Protein AF-A0A9P6WSH9-F1 (afdb_monomer_lite)

Radius of gyration: 14.77 Å; chains: 1; bounding box: 30×31×40 Å

Structure (mmCIF, N/CA/C/O backbone):
data_AF-A0A9P6WSH9-F1
#
_entry.id   AF-A0A9P6WSH9-F1
#
loop_
_atom_site.group_PDB
_atom_site.id
_atom_site.type_symbol
_atom_site.label_atom_id
_atom_site.label_alt_id
_atom_site.label_comp_id
_atom_site.label_asym_id
_atom_site.label_entity_id
_atom_site.label_seq_id
_atom_site.pdbx_PDB_ins_code
_atom_site.Cartn_x
_atom_site.Cartn_y
_atom_site.Cartn_z
_atom_site.occupancy
_atom_site.B_i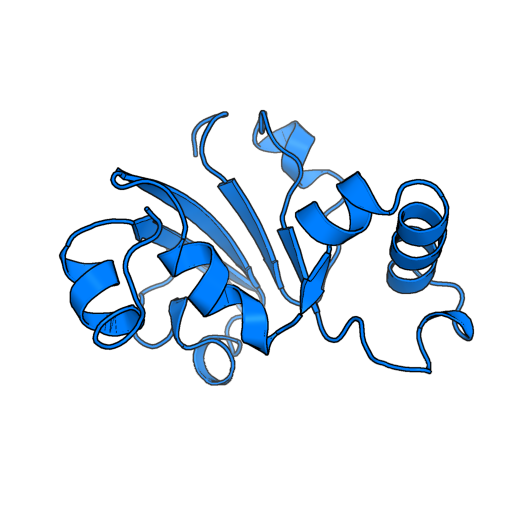so_or_equiv
_atom_site.auth_seq_id
_atom_site.auth_comp_id
_atom_site.auth_asym_id
_atom_site.auth_atom_id
_atom_site.pdbx_PDB_model_num
ATOM 1 N N . MET A 1 1 ? -16.296 3.978 1.661 1.00 88.94 1 MET A N 1
ATOM 2 C CA . MET A 1 1 ? -14.980 4.470 1.210 1.00 88.94 1 MET A CA 1
ATOM 3 C C . MET A 1 1 ? -15.139 5.936 0.845 1.00 88.94 1 MET A C 1
ATOM 5 O O . MET A 1 1 ? -16.236 6.291 0.428 1.00 88.94 1 MET A O 1
ATOM 9 N N . ARG A 1 2 ? -14.136 6.782 1.087 1.00 94.62 2 ARG A N 1
ATOM 10 C CA . ARG A 1 2 ? -14.167 8.214 0.737 1.00 94.62 2 ARG A CA 1
ATOM 11 C C . ARG A 1 2 ? -13.038 8.544 -0.255 1.00 94.62 2 ARG A C 1
ATOM 13 O O . ARG A 1 2 ? -12.032 7.839 -0.191 1.00 94.62 2 ARG A O 1
ATOM 20 N N . PRO A 1 3 ? -13.162 9.596 -1.087 1.00 96.00 3 PRO A N 1
ATOM 21 C CA . PRO A 1 3 ? -12.151 9.972 -2.087 1.00 96.00 3 PRO A CA 1
ATOM 22 C C . PRO A 1 3 ? -10.718 10.097 -1.548 1.00 96.00 3 PRO A C 1
ATOM 24 O O . PRO A 1 3 ? -9.762 9.675 -2.193 1.00 96.00 3 PRO A O 1
ATOM 27 N N . GLN A 1 4 ? -10.570 10.614 -0.329 1.00 96.44 4 GLN A N 1
ATOM 28 C CA . GLN A 1 4 ? -9.286 10.802 0.346 1.00 96.44 4 GLN A CA 1
ATOM 29 C C . GLN A 1 4 ? -8.732 9.539 1.031 1.00 96.44 4 GLN A C 1
ATOM 31 O O . GLN A 1 4 ? -7.614 9.565 1.546 1.00 96.44 4 GLN A O 1
ATOM 36 N N . ASP A 1 5 ? -9.514 8.455 1.131 1.00 97.25 5 ASP A N 1
ATOM 37 C CA . ASP A 1 5 ? -9.019 7.209 1.715 1.00 97.25 5 ASP A CA 1
ATOM 38 C C . ASP A 1 5 ? -7.998 6.578 0.743 1.00 97.25 5 ASP A C 1
ATOM 40 O O . ASP A 1 5 ? -8.292 6.367 -0.436 1.00 97.25 5 ASP A O 1
ATOM 44 N N . GLY A 1 6 ? -6.816 6.215 1.242 1.00 97.12 6 GLY A N 1
ATOM 45 C CA . GLY A 1 6 ? -5.785 5.564 0.440 1.00 97.12 6 GLY A CA 1
ATOM 46 C C . GLY A 1 6 ? -6.221 4.177 -0.037 1.00 97.12 6 GLY A C 1
ATOM 47 O O . GLY A 1 6 ? -6.866 3.425 0.696 1.00 97.12 6 GLY A O 1
ATOM 48 N N . GLN A 1 7 ? -5.848 3.824 -1.264 1.00 97.31 7 GLN A N 1
ATOM 49 C CA . GLN A 1 7 ? -6.109 2.505 -1.841 1.00 97.31 7 GLN A CA 1
ATOM 50 C C . GLN A 1 7 ? -4.815 1.701 -1.890 1.00 97.31 7 GLN A C 1
ATOM 52 O O . GLN A 1 7 ? -3.768 2.232 -2.253 1.00 97.31 7 GLN A O 1
ATOM 57 N N . ILE A 1 8 ? -4.882 0.424 -1.531 1.00 97.94 8 ILE A N 1
ATOM 58 C CA . ILE A 1 8 ? -3.748 -0.498 -1.576 1.00 97.94 8 ILE A CA 1
ATOM 59 C C . ILE A 1 8 ? -4.224 -1.788 -2.236 1.00 97.94 8 ILE A C 1
ATOM 61 O O . ILE A 1 8 ? -5.227 -2.354 -1.810 1.00 97.94 8 ILE A O 1
ATOM 65 N N . ALA A 1 9 ? -3.516 -2.261 -3.255 1.00 97.69 9 ALA A N 1
ATOM 66 C CA . ALA A 1 9 ? -3.794 -3.528 -3.920 1.00 97.69 9 ALA A CA 1
ATOM 67 C C . ALA A 1 9 ? -2.612 -4.483 -3.740 1.00 97.69 9 ALA A C 1
ATOM 69 O O . ALA A 1 9 ? -1.476 -4.126 -4.044 1.00 97.69 9 ALA A O 1
ATOM 70 N N . LEU A 1 10 ? -2.881 -5.687 -3.241 1.00 97.88 10 LEU A N 1
ATOM 71 C CA . LEU A 1 10 ? -1.885 -6.732 -3.018 1.00 97.88 10 LEU A CA 1
ATOM 72 C C . LEU A 1 10 ? -1.836 -7.665 -4.235 1.00 97.88 10 LEU A C 1
ATOM 74 O O . LEU A 1 10 ? -2.855 -8.248 -4.622 1.00 97.88 10 LEU A O 1
ATOM 78 N N . HIS A 1 11 ? -0.651 -7.811 -4.835 1.00 94.88 11 HIS A N 1
ATOM 79 C CA . HIS A 1 11 ? -0.355 -8.754 -5.924 1.00 94.88 11 HIS A CA 1
ATOM 80 C C . HIS A 1 11 ? -1.308 -8.675 -7.133 1.00 94.88 11 HIS A C 1
ATOM 82 O O . HIS A 1 11 ? -1.590 -9.683 -7.794 1.00 94.88 11 HIS A O 1
ATOM 88 N N . ALA A 1 12 ? -1.883 -7.500 -7.386 1.00 93.81 12 ALA A N 1
ATOM 89 C CA . ALA A 1 12 ? -2.871 -7.281 -8.430 1.00 93.81 12 ALA A CA 1
ATOM 90 C C . ALA A 1 12 ? -2.916 -5.810 -8.848 1.00 93.81 12 ALA A C 1
ATOM 92 O O . ALA A 1 12 ? -2.673 -4.917 -8.039 1.00 93.81 12 ALA A O 1
ATOM 93 N N . LEU A 1 13 ? -3.327 -5.572 -10.095 1.00 92.75 13 LEU A N 1
ATOM 94 C CA . LEU A 1 13 ? -3.654 -4.248 -10.613 1.00 92.75 13 LEU A CA 1
ATOM 95 C C . LEU A 1 13 ? -5.167 -4.143 -10.870 1.00 92.75 13 LEU A C 1
ATOM 97 O O . LEU A 1 13 ? -5.635 -4.574 -11.925 1.00 92.75 13 LEU A O 1
ATOM 101 N N . PRO A 1 14 ? -5.953 -3.584 -9.934 1.00 89.12 14 PRO A N 1
ATOM 102 C CA . PRO A 1 14 ? -7.365 -3.313 -10.166 1.00 89.12 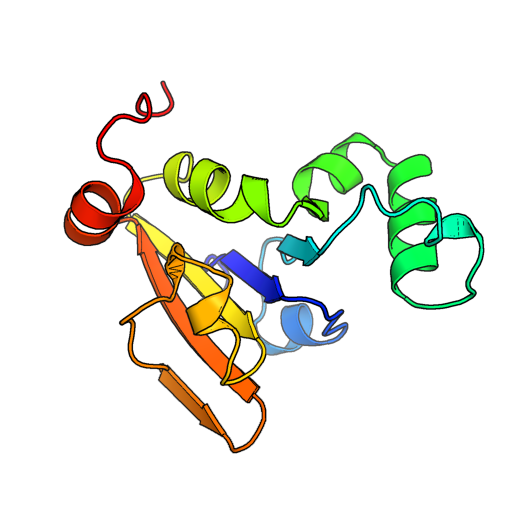14 PRO A CA 1
ATOM 103 C C . PRO A 1 14 ? -7.507 -1.965 -10.894 1.00 89.12 14 PRO A C 1
ATOM 105 O O . PRO A 1 14 ? -7.661 -0.913 -10.273 1.00 89.12 14 PRO A O 1
ATOM 108 N N . PHE A 1 15 ? -7.373 -1.996 -12.221 1.00 85.38 15 PHE A N 1
ATOM 109 C CA . PHE A 1 15 ? -7.228 -0.814 -13.087 1.00 85.38 15 PHE A CA 1
ATOM 110 C C . PHE A 1 15 ? -8.378 0.205 -12.978 1.00 85.38 15 PHE A C 1
ATOM 112 O O . PHE A 1 15 ? -8.178 1.401 -13.166 1.00 85.38 15 PHE A O 1
ATOM 119 N N . ASP A 1 16 ? -9.575 -0.258 -12.649 1.00 90.75 16 ASP A N 1
ATOM 120 C CA . ASP A 1 16 ? -10.816 0.505 -12.546 1.00 90.75 16 ASP A CA 1
ATOM 121 C C . ASP A 1 16 ? -11.170 0.899 -11.100 1.00 90.75 16 ASP A C 1
ATOM 123 O O . ASP A 1 16 ? -12.100 1.677 -10.868 1.00 90.75 16 ASP A O 1
ATOM 127 N N . LEU A 1 17 ? -10.397 0.446 -10.108 1.00 87.69 17 LEU A N 1
ATOM 128 C CA . LEU A 1 17 ? -10.686 0.701 -8.696 1.00 87.69 17 LEU A CA 1
ATOM 129 C C . LEU A 1 17 ? -10.710 2.193 -8.357 1.00 87.69 17 LEU A C 1
ATOM 131 O O . LEU A 1 17 ? -11.607 2.651 -7.649 1.00 87.69 17 LEU A O 1
ATOM 135 N N . GLY A 1 18 ? -9.743 2.965 -8.856 1.00 89.62 18 GLY A N 1
ATOM 136 C CA . GLY A 1 18 ? -9.688 4.407 -8.598 1.00 89.62 18 GLY A CA 1
ATOM 137 C C . GLY A 1 18 ? -10.917 5.140 -9.142 1.00 89.62 18 GLY A C 1
ATOM 138 O O . GLY A 1 18 ? -11.428 6.046 -8.488 1.00 89.62 18 GLY A O 1
ATOM 139 N N . PHE A 1 19 ? -11.453 4.685 -10.280 1.00 91.56 19 PHE A N 1
ATOM 140 C CA . PHE A 1 19 ? -12.668 5.238 -10.875 1.00 91.56 19 PHE A CA 1
ATOM 141 C C . PHE A 1 19 ? -13.898 4.964 -9.999 1.00 91.56 19 PHE A C 1
ATOM 143 O O . PHE A 1 19 ? -14.622 5.894 -9.646 1.00 91.56 19 PHE A O 1
ATOM 150 N N . TYR A 1 20 ? -14.105 3.714 -9.571 1.00 91.44 20 TYR A N 1
ATOM 151 C CA . TYR A 1 20 ? -15.265 3.356 -8.742 1.00 91.44 20 TYR A CA 1
ATOM 152 C C . TYR A 1 20 ? -15.218 3.935 -7.329 1.00 91.44 20 TYR A C 1
ATOM 154 O O . TYR A 1 20 ? -16.260 4.162 -6.714 1.00 91.44 20 TYR A O 1
ATOM 162 N N . THR A 1 21 ? -14.020 4.167 -6.802 1.00 92.19 21 THR A N 1
ATOM 163 C CA . THR A 1 21 ? -13.829 4.705 -5.449 1.00 92.19 21 THR A CA 1
ATOM 164 C C . THR A 1 21 ? -13.688 6.223 -5.427 1.00 92.19 21 THR A C 1
ATOM 166 O O . THR A 1 21 ? -13.692 6.806 -4.343 1.00 92.19 21 THR A O 1
ATOM 169 N N . GLN A 1 22 ? -13.613 6.855 -6.607 1.00 95.38 22 GLN A N 1
ATOM 170 C CA . GLN A 1 22 ? -13.327 8.281 -6.782 1.00 95.38 22 GLN A CA 1
ATOM 171 C C . GLN A 1 22 ? -12.056 8.698 -6.028 1.00 95.38 22 GLN A C 1
ATOM 173 O O . GLN A 1 22 ? -12.013 9.762 -5.419 1.00 95.38 22 GLN A O 1
ATOM 178 N N . ALA A 1 23 ? -11.042 7.827 -6.015 1.00 95.06 23 ALA A N 1
ATOM 179 C CA . ALA A 1 23 ? -9.826 8.047 -5.245 1.00 95.06 23 ALA A CA 1
ATOM 180 C C . ALA A 1 23 ? -9.062 9.278 -5.757 1.00 95.06 23 ALA A C 1
ATOM 182 O O . ALA A 1 23 ? -8.783 9.400 -6.949 1.00 95.06 23 ALA A O 1
ATOM 183 N N . GLU A 1 24 ? -8.675 10.166 -4.841 1.00 95.88 24 GLU A N 1
ATOM 184 C CA . GLU A 1 24 ? -7.883 11.365 -5.153 1.00 95.88 24 GLU A CA 1
ATOM 185 C C . GLU A 1 24 ? -6.405 11.046 -5.411 1.00 95.88 24 GLU A C 1
ATOM 187 O O . GLU A 1 24 ? -5.682 11.842 -6.008 1.00 95.88 24 GLU A O 1
ATOM 192 N N . GLN A 1 25 ? -5.940 9.889 -4.935 1.00 94.06 25 GLN A N 1
ATOM 193 C CA . GLN A 1 25 ? -4.562 9.429 -5.068 1.00 94.06 25 GLN A CA 1
ATOM 194 C C . GLN A 1 25 ? -4.524 8.052 -5.739 1.00 94.06 25 GLN A C 1
ATOM 196 O O . GLN A 1 25 ? -5.411 7.227 -5.493 1.00 94.06 25 GLN A O 1
ATOM 201 N N . PRO A 1 26 ? -3.493 7.765 -6.555 1.00 93.69 26 PRO A N 1
ATOM 202 C CA . PRO A 1 26 ? -3.310 6.438 -7.128 1.00 93.69 26 PRO A CA 1
ATOM 203 C C . PRO A 1 26 ? -3.117 5.390 -6.027 1.00 93.69 26 PRO A C 1
ATOM 205 O O . PRO A 1 26 ? -2.532 5.670 -4.976 1.00 93.69 26 PRO A O 1
ATOM 208 N N . ALA A 1 27 ? -3.582 4.169 -6.289 1.00 96.06 27 ALA A N 1
ATOM 209 C CA . ALA A 1 27 ? -3.399 3.059 -5.368 1.00 96.06 27 ALA A CA 1
ATOM 210 C C . ALA A 1 27 ? -1.914 2.711 -5.197 1.00 96.06 27 ALA A C 1
ATOM 212 O O . ALA A 1 27 ? -1.129 2.782 -6.143 1.00 96.06 27 ALA A O 1
ATOM 213 N N . TRP A 1 28 ? -1.539 2.282 -3.995 1.00 97.94 28 TRP A N 1
ATOM 214 C CA . TRP A 1 28 ? -0.278 1.586 -3.775 1.00 97.94 28 TRP A CA 1
ATOM 215 C C . TRP A 1 28 ? -0.419 0.151 -4.269 1.00 97.94 28 TRP A C 1
ATOM 217 O O . TRP A 1 28 ? -1.273 -0.591 -3.785 1.00 97.94 28 TRP A O 1
ATOM 227 N N . ILE A 1 29 ? 0.416 -0.242 -5.223 1.00 98.00 29 ILE A N 1
ATOM 228 C CA . ILE A 1 29 ? 0.468 -1.607 -5.730 1.00 98.00 29 ILE A CA 1
ATOM 229 C C . ILE A 1 29 ? 1.594 -2.326 -4.999 1.00 98.00 29 ILE A C 1
ATOM 231 O O . ILE A 1 29 ? 2.777 -2.024 -5.190 1.00 98.00 29 ILE A O 1
ATOM 235 N N . VAL A 1 30 ? 1.209 -3.247 -4.122 1.00 98.50 30 VAL A N 1
ATOM 236 C CA . VAL A 1 30 ? 2.131 -3.998 -3.277 1.00 98.50 30 VAL A CA 1
ATOM 237 C C . VAL A 1 30 ? 2.466 -5.310 -3.955 1.00 98.50 30 VAL A C 1
ATOM 239 O O . VAL A 1 30 ? 1.588 -6.148 -4.174 1.00 98.50 30 VAL A O 1
ATOM 242 N N . ASP A 1 31 ? 3.734 -5.489 -4.294 1.00 97.69 31 ASP A N 1
ATOM 243 C CA . ASP A 1 31 ? 4.222 -6.727 -4.883 1.00 97.69 31 ASP A CA 1
ATOM 244 C C . ASP A 1 31 ? 5.741 -6.869 -4.683 1.00 97.69 31 ASP A C 1
ATOM 246 O O . ASP A 1 31 ? 6.374 -6.011 -4.078 1.00 97.69 31 ASP A O 1
ATOM 250 N N . ASN A 1 32 ? 6.345 -7.965 -5.145 1.00 96.56 32 ASN A N 1
ATOM 251 C CA . ASN A 1 32 ? 7.802 -8.080 -5.234 1.00 96.56 32 ASN A CA 1
ATOM 252 C C . ASN A 1 32 ? 8.294 -7.334 -6.481 1.00 96.56 32 ASN A C 1
ATOM 254 O O . ASN A 1 32 ? 8.349 -7.936 -7.555 1.00 96.56 32 ASN A O 1
ATOM 258 N N . TRP A 1 33 ? 8.614 -6.045 -6.350 1.00 97.00 33 TRP A N 1
ATOM 259 C CA . TRP A 1 33 ? 9.083 -5.197 -7.453 1.00 97.00 33 TRP A CA 1
ATOM 260 C C . TRP A 1 33 ? 10.582 -5.359 -7.737 1.00 97.00 33 TRP A C 1
ATOM 262 O O . TRP A 1 33 ? 11.063 -4.907 -8.773 1.00 97.00 33 TRP A O 1
ATOM 272 N N . GLN A 1 34 ? 11.304 -6.053 -6.854 1.00 95.25 34 GLN A N 1
ATOM 273 C CA . GLN A 1 34 ? 12.711 -6.436 -7.025 1.00 95.25 34 GLN A CA 1
ATOM 274 C C . GLN A 1 34 ? 12.893 -7.753 -7.793 1.00 95.25 34 GLN A C 1
ATOM 276 O O . GLN A 1 34 ? 14.019 -8.207 -7.989 1.00 95.25 34 GLN A O 1
ATOM 281 N N . ASP A 1 35 ? 11.799 -8.387 -8.214 1.00 96.75 35 ASP A N 1
ATOM 282 C CA . ASP A 1 35 ? 11.834 -9.611 -9.006 1.00 96.75 35 ASP A CA 1
ATOM 283 C C . ASP A 1 35 ? 12.479 -9.355 -10.387 1.00 96.75 35 ASP A C 1
ATOM 285 O O . ASP A 1 35 ? 11.920 -8.598 -11.191 1.00 96.75 35 ASP A O 1
ATOM 289 N N . PRO A 1 36 ? 13.630 -9.984 -10.700 1.00 96.19 36 PRO A N 1
ATOM 290 C CA . PRO A 1 36 ? 14.327 -9.771 -11.968 1.00 96.19 36 PRO A CA 1
ATOM 291 C C . PRO A 1 36 ? 13.543 -10.287 -13.185 1.00 96.19 36 PRO A C 1
ATOM 293 O O . PRO A 1 36 ? 13.874 -9.928 -14.313 1.00 96.19 36 PRO A O 1
ATOM 296 N N . GLU A 1 37 ? 12.492 -11.086 -12.980 1.00 97.06 37 GLU A N 1
ATOM 297 C CA . GLU A 1 37 ? 11.631 -11.597 -14.049 1.00 97.06 37 GLU A CA 1
ATOM 298 C C . GLU A 1 37 ? 10.532 -10.611 -14.480 1.00 97.06 37 GLU A C 1
ATOM 300 O O . GLU A 1 37 ? 9.796 -10.878 -15.428 1.00 97.06 37 GLU A O 1
ATOM 305 N N . ILE A 1 38 ? 10.383 -9.457 -13.821 1.00 96.56 38 IL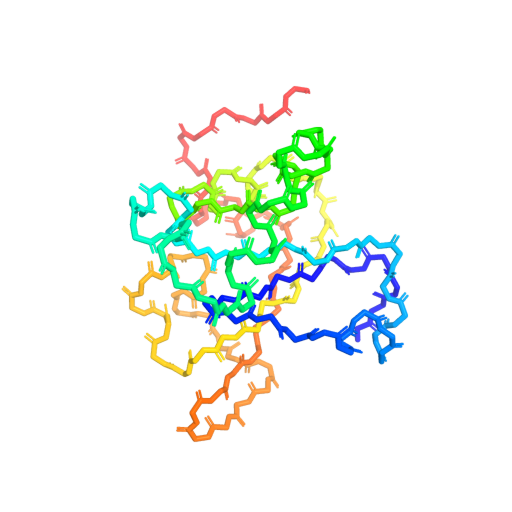E A N 1
ATOM 306 C CA . ILE A 1 38 ? 9.396 -8.443 -14.231 1.00 96.56 38 ILE A CA 1
ATOM 307 C C . ILE A 1 38 ? 9.611 -7.961 -15.672 1.00 96.56 38 ILE A C 1
ATOM 309 O O . ILE A 1 38 ? 8.668 -8.055 -16.459 1.00 96.56 38 ILE A O 1
ATOM 313 N N . PRO A 1 39 ? 10.806 -7.485 -16.075 1.00 95.00 39 PRO A N 1
ATOM 314 C CA . PRO A 1 39 ? 11.003 -6.976 -17.430 1.00 95.00 39 PRO A CA 1
ATOM 315 C C . PRO A 1 39 ? 10.901 -8.062 -18.514 1.00 95.00 39 PRO A C 1
ATOM 317 O O . PRO A 1 39 ? 10.784 -7.723 -19.696 1.00 95.00 39 PRO A O 1
ATOM 320 N N . THR A 1 40 ? 10.934 -9.352 -18.152 1.00 95.75 40 THR A N 1
ATOM 321 C CA . THR A 1 40 ? 10.969 -10.481 -19.100 1.00 95.75 40 THR A CA 1
ATOM 322 C C . THR A 1 40 ? 9.582 -10.953 -19.537 1.00 95.75 40 THR A C 1
ATOM 324 O O . THR A 1 40 ? 9.468 -11.667 -20.535 1.00 95.75 40 THR A O 1
ATOM 327 N N . ARG A 1 41 ? 8.513 -10.550 -18.836 1.00 92.25 41 ARG A N 1
ATOM 328 C CA . ARG A 1 41 ? 7.146 -11.026 -19.087 1.00 92.25 41 ARG A CA 1
ATOM 329 C C . ARG A 1 41 ? 6.236 -9.893 -19.520 1.00 92.25 41 ARG A C 1
ATOM 331 O O . ARG A 1 41 ? 6.089 -8.921 -18.797 1.00 92.25 41 ARG A O 1
ATOM 338 N N . ASP A 1 42 ? 5.570 -10.054 -20.654 1.00 93.62 42 ASP A N 1
ATOM 339 C CA . ASP A 1 42 ? 4.561 -9.099 -21.110 1.00 93.62 42 ASP A CA 1
ATOM 340 C C . ASP A 1 42 ? 3.270 -9.249 -20.288 1.00 93.62 42 ASP A C 1
ATOM 342 O O . ASP A 1 42 ? 2.469 -10.163 -20.499 1.00 93.62 42 ASP A O 1
ATOM 346 N N . ASN A 1 43 ? 3.141 -8.434 -19.241 1.00 95.50 43 ASN A N 1
ATOM 347 C CA . ASN A 1 43 ? 1.993 -8.407 -18.345 1.00 95.50 43 ASN A CA 1
ATOM 348 C C . ASN A 1 43 ? 1.915 -7.069 -17.596 1.00 95.50 43 ASN A C 1
ATOM 350 O O . ASN A 1 43 ? 2.811 -6.232 -17.665 1.00 95.50 43 ASN A O 1
ATOM 354 N N . TRP A 1 44 ? 0.864 -6.903 -16.791 1.00 95.81 44 TRP A N 1
ATOM 355 C CA . TRP A 1 44 ? 0.627 -5.675 -16.029 1.00 95.81 44 TRP A CA 1
ATOM 356 C C . TRP A 1 44 ? 1.788 -5.254 -15.108 1.00 95.81 44 TRP A C 1
ATOM 358 O O . TRP A 1 44 ? 1.947 -4.061 -14.857 1.00 95.81 44 TRP A O 1
ATOM 368 N N . ARG A 1 45 ? 2.601 -6.193 -14.593 1.00 97.56 45 ARG A N 1
ATOM 369 C CA . ARG A 1 45 ? 3.771 -5.853 -13.761 1.00 97.56 45 ARG A CA 1
ATOM 370 C C . ARG A 1 45 ? 4.833 -5.169 -14.605 1.00 97.56 45 ARG A C 1
ATOM 372 O O . ARG A 1 45 ? 5.376 -4.164 -14.163 1.00 97.56 45 ARG A O 1
ATOM 379 N N . LYS A 1 46 ? 5.103 -5.684 -15.808 1.00 97.44 46 LYS A N 1
ATOM 380 C CA . LYS A 1 46 ? 6.035 -5.053 -16.747 1.00 97.44 46 LYS A CA 1
ATOM 381 C C . LYS A 1 46 ? 5.562 -3.660 -17.139 1.00 97.44 46 LYS A C 1
ATOM 383 O O . LYS A 1 46 ? 6.348 -2.731 -17.041 1.00 97.44 46 LYS A O 1
ATOM 388 N N . GLU A 1 47 ? 4.283 -3.496 -17.467 1.00 96.62 47 GLU A N 1
ATOM 389 C CA . GLU A 1 47 ? 3.734 -2.181 -17.830 1.00 96.62 47 GLU A CA 1
ATOM 390 C C . G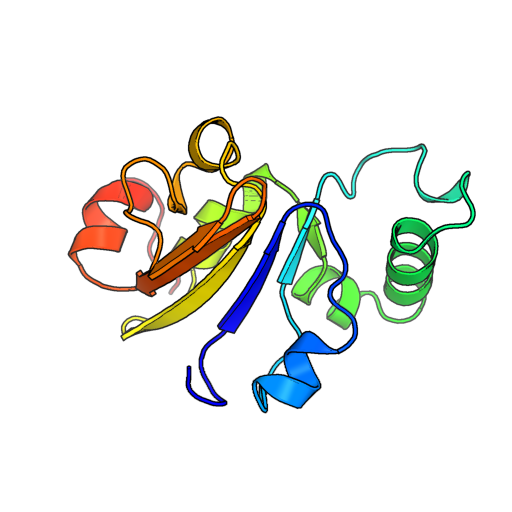LU A 1 47 ? 3.938 -1.138 -16.721 1.00 96.62 47 GLU A C 1
ATOM 392 O O . GLU A 1 47 ? 4.386 -0.020 -16.975 1.00 96.62 47 GLU A O 1
ATOM 397 N N . LEU A 1 48 ? 3.671 -1.504 -15.461 1.00 96.81 48 LEU A N 1
ATOM 398 C CA . LEU A 1 48 ? 3.920 -0.614 -14.323 1.00 96.81 48 LEU A CA 1
ATOM 399 C C . LEU A 1 48 ? 5.414 -0.376 -14.071 1.00 96.81 48 LEU A C 1
ATOM 401 O O . LEU A 1 48 ? 5.800 0.734 -13.704 1.00 96.81 48 LEU A O 1
ATOM 405 N N . TYR A 1 49 ? 6.249 -1.396 -14.262 1.00 97.25 49 TYR A N 1
ATOM 406 C CA . TYR A 1 49 ? 7.698 -1.288 -14.123 1.00 97.25 49 TYR A CA 1
ATOM 407 C C . TYR A 1 49 ? 8.303 -0.348 -15.169 1.00 97.25 49 TYR A C 1
ATOM 409 O O . TYR A 1 49 ? 9.059 0.553 -14.806 1.00 97.25 49 TYR A O 1
ATOM 417 N N . ASP A 1 50 ? 7.927 -0.501 -16.438 1.00 97.38 50 ASP A N 1
ATOM 418 C CA . ASP A 1 50 ? 8.373 0.347 -17.542 1.00 97.38 50 ASP A CA 1
ATOM 419 C C . ASP A 1 50 ? 7.868 1.788 -17.347 1.00 97.38 50 ASP A C 1
ATOM 421 O O . ASP A 1 50 ? 8.636 2.744 -17.487 1.00 97.38 50 ASP A O 1
ATOM 425 N N . ALA A 1 51 ? 6.618 1.968 -16.897 1.00 96.50 51 ALA A N 1
ATOM 426 C CA . ALA A 1 51 ? 6.095 3.281 -16.517 1.00 96.50 51 ALA A CA 1
ATOM 427 C C . ALA A 1 51 ? 6.883 3.920 -15.357 1.00 96.50 51 ALA A C 1
ATOM 429 O O . ALA A 1 51 ? 7.114 5.129 -15.360 1.00 96.50 51 ALA A O 1
ATOM 430 N N . ALA A 1 52 ? 7.345 3.129 -14.384 1.00 97.19 52 ALA A N 1
ATOM 431 C CA . ALA A 1 52 ? 8.203 3.609 -13.303 1.00 97.19 52 ALA A CA 1
ATOM 432 C C . ALA A 1 52 ? 9.630 3.950 -13.766 1.00 97.19 52 ALA A C 1
ATOM 434 O O . ALA A 1 52 ? 10.277 4.779 -13.132 1.00 97.19 52 ALA A O 1
ATOM 435 N N . GLN A 1 53 ? 10.126 3.366 -14.863 1.00 96.75 53 GLN A N 1
ATOM 436 C CA . GLN A 1 53 ? 11.373 3.831 -15.488 1.00 96.75 53 GLN A CA 1
ATOM 437 C C . GLN A 1 53 ? 11.178 5.188 -16.173 1.00 96.75 53 GLN A C 1
ATOM 439 O O . GLN A 1 53 ? 12.086 6.018 -16.169 1.00 96.75 53 GLN A O 1
ATOM 444 N N . PHE A 1 54 ? 9.990 5.422 -16.738 1.00 97.50 54 PHE A N 1
ATOM 445 C CA . PHE A 1 54 ? 9.633 6.692 -17.364 1.00 97.50 54 PHE A CA 1
ATOM 446 C C . PHE A 1 54 ? 9.424 7.821 -16.337 1.00 97.50 54 PHE A C 1
ATOM 448 O O . PHE A 1 54 ? 9.971 8.908 -16.512 1.00 97.50 54 PHE A O 1
ATOM 455 N N . ASP A 1 55 ? 8.688 7.565 -15.248 1.00 97.88 55 ASP A N 1
ATOM 456 C CA . ASP A 1 55 ? 8.530 8.487 -14.110 1.00 97.88 55 ASP A CA 1
ATOM 457 C C . ASP A 1 55 ? 8.934 7.808 -12.783 1.00 97.88 55 ASP A C 1
ATOM 459 O O . ASP A 1 55 ? 8.091 7.244 -12.068 1.00 97.88 55 ASP A O 1
ATOM 463 N N . PRO A 1 56 ? 10.225 7.889 -12.404 1.00 97.00 56 PRO A N 1
ATOM 464 C CA . PRO A 1 56 ? 10.733 7.249 -11.190 1.00 97.00 56 PRO A CA 1
ATOM 465 C C . PRO A 1 56 ? 10.150 7.813 -9.893 1.00 97.00 56 PRO A C 1
ATOM 467 O O . PRO A 1 56 ? 10.106 7.114 -8.876 1.00 97.00 56 PRO A O 1
ATOM 470 N N . VAL A 1 57 ? 9.702 9.072 -9.898 1.00 97.25 57 VAL A N 1
ATOM 471 C CA . VAL A 1 57 ? 9.126 9.714 -8.709 1.00 97.25 57 VAL A CA 1
ATOM 472 C C . VAL A 1 57 ? 7.756 9.113 -8.422 1.00 97.25 57 VAL A C 1
ATOM 474 O O . VAL A 1 57 ? 7.485 8.704 -7.288 1.00 97.25 57 VAL A O 1
ATOM 477 N N . VAL A 1 58 ? 6.906 9.007 -9.447 1.00 96.44 58 VAL A N 1
ATOM 478 C CA . VAL A 1 58 ? 5.604 8.344 -9.324 1.00 96.44 58 VAL A CA 1
ATOM 479 C C . VAL A 1 58 ? 5.789 6.856 -9.053 1.00 96.44 58 VAL A C 1
ATOM 481 O O . VAL A 1 58 ? 5.160 6.349 -8.124 1.00 96.44 58 VAL A O 1
ATOM 484 N N . GLY A 1 59 ? 6.696 6.187 -9.772 1.00 97.62 59 GLY A N 1
ATOM 485 C CA . GLY A 1 59 ? 7.028 4.777 -9.570 1.00 97.62 59 GLY A CA 1
ATOM 486 C C . GLY A 1 59 ? 7.365 4.459 -8.114 1.00 97.62 59 GLY A C 1
ATOM 487 O O . GLY A 1 59 ? 6.695 3.641 -7.489 1.00 97.62 59 GLY A O 1
ATOM 488 N N . LYS A 1 60 ? 8.312 5.191 -7.510 1.00 96.56 60 LYS A N 1
ATOM 489 C CA . LYS A 1 60 ? 8.681 5.020 -6.092 1.00 96.56 60 LYS A CA 1
ATOM 490 C C . LYS A 1 60 ? 7.509 5.269 -5.135 1.00 96.56 60 LYS A C 1
ATOM 492 O O . LYS A 1 60 ? 7.433 4.659 -4.063 1.00 96.56 60 LYS A O 1
ATOM 497 N N . ARG A 1 61 ? 6.599 6.183 -5.482 1.00 96.69 61 ARG A N 1
ATOM 498 C CA . ARG A 1 61 ? 5.427 6.506 -4.660 1.00 96.69 61 ARG A CA 1
ATOM 499 C C . ARG A 1 61 ? 4.390 5.381 -4.664 1.00 96.69 61 ARG A C 1
ATOM 501 O O . ARG A 1 61 ? 3.835 5.117 -3.601 1.00 96.69 61 ARG A O 1
ATOM 508 N N . VAL A 1 62 ? 4.131 4.744 -5.808 1.00 96.62 62 VAL A N 1
ATOM 509 C CA . VAL A 1 62 ? 2.990 3.820 -5.976 1.00 96.62 62 VAL A CA 1
ATOM 510 C C . VAL A 1 62 ? 3.372 2.344 -6.030 1.00 96.62 62 VAL A C 1
ATOM 512 O O . VAL A 1 62 ? 2.553 1.515 -5.651 1.00 96.62 62 VAL A O 1
ATOM 515 N N . LEU A 1 63 ? 4.591 1.999 -6.445 1.00 98.06 63 LEU A N 1
ATOM 516 C CA . LEU A 1 63 ? 5.091 0.625 -6.422 1.00 98.06 63 LEU A CA 1
ATOM 517 C C . LEU A 1 63 ? 5.754 0.376 -5.066 1.00 98.06 63 LEU A C 1
ATOM 519 O O . LEU A 1 63 ? 6.746 1.017 -4.711 1.00 98.06 63 LEU A O 1
ATOM 523 N N . VAL A 1 64 ? 5.145 -0.496 -4.267 1.00 98.31 64 VAL A N 1
ATOM 524 C CA . VAL A 1 64 ? 5.539 -0.753 -2.879 1.00 98.31 64 VAL A CA 1
ATOM 525 C C . VAL A 1 64 ? 6.016 -2.192 -2.760 1.00 98.31 64 VAL A C 1
ATOM 527 O O . VAL A 1 64 ? 5.256 -3.114 -3.039 1.00 98.31 64 VAL A O 1
ATOM 530 N N . ASP A 1 65 ? 7.262 -2.403 -2.340 1.00 97.69 65 ASP A N 1
ATOM 531 C CA . ASP A 1 65 ? 7.732 -3.755 -2.042 1.00 97.69 65 ASP A CA 1
ATOM 532 C C . ASP A 1 65 ? 6.992 -4.342 -0.834 1.00 97.69 65 ASP A C 1
ATOM 534 O O . ASP A 1 65 ? 6.590 -3.624 0.085 1.00 97.69 65 ASP A O 1
ATOM 538 N N . ASN A 1 66 ? 6.843 -5.669 -0.799 1.00 96.38 66 ASN A N 1
ATOM 539 C CA . ASN A 1 66 ? 6.112 -6.363 0.271 1.00 96.38 66 ASN A CA 1
ATOM 540 C C . ASN A 1 66 ? 6.563 -5.954 1.687 1.00 96.38 66 ASN A C 1
ATOM 542 O O . ASN A 1 66 ? 5.726 -5.740 2.565 1.00 96.38 66 ASN A O 1
ATOM 546 N N . GLY A 1 67 ? 7.877 -5.814 1.898 1.00 94.25 67 GLY A N 1
ATOM 547 C CA . GLY A 1 67 ? 8.460 -5.415 3.184 1.00 94.25 67 GLY A CA 1
ATOM 548 C C . GLY A 1 67 ? 8.242 -3.943 3.554 1.00 94.25 67 GLY A C 1
ATOM 549 O O . GLY A 1 67 ? 8.307 -3.596 4.732 1.00 94.25 67 GLY A O 1
ATOM 550 N N . ASP A 1 68 ? 7.922 -3.090 2.579 1.00 96.56 68 ASP A N 1
ATOM 551 C CA . ASP A 1 68 ? 7.774 -1.645 2.766 1.00 96.56 68 ASP A CA 1
ATOM 552 C C . ASP A 1 68 ? 6.346 -1.227 3.125 1.00 96.56 68 ASP A C 1
ATOM 554 O O . ASP A 1 68 ? 6.129 -0.092 3.561 1.00 96.56 68 ASP A O 1
ATOM 558 N N . LEU A 1 69 ? 5.361 -2.122 2.989 1.00 97.56 69 LEU A N 1
ATOM 559 C CA . LEU A 1 69 ? 3.964 -1.802 3.280 1.00 97.56 69 LEU A CA 1
ATOM 560 C C . LEU A 1 69 ? 3.777 -1.316 4.726 1.00 97.56 69 LEU A C 1
ATOM 562 O O . LEU A 1 69 ? 3.212 -0.245 4.951 1.00 97.56 69 LEU A O 1
ATOM 566 N N . THR A 1 70 ? 4.258 -2.075 5.715 1.00 96.12 70 THR A N 1
ATOM 567 C CA . THR A 1 70 ? 4.117 -1.702 7.132 1.00 96.12 70 THR A CA 1
ATOM 568 C C . THR A 1 70 ? 4.872 -0.410 7.469 1.00 96.12 70 THR A C 1
ATOM 570 O O . THR A 1 70 ? 4.236 0.485 8.031 1.00 96.12 70 THR A O 1
ATOM 573 N N . PRO A 1 71 ? 6.157 -0.231 7.095 1.00 96.12 71 PRO A N 1
ATOM 574 C CA . PRO A 1 71 ? 6.849 1.047 7.255 1.00 96.12 71 PRO A CA 1
ATOM 575 C C . PRO A 1 71 ? 6.100 2.239 6.648 1.00 96.12 71 PRO A C 1
ATOM 577 O O . PRO A 1 71 ? 5.978 3.272 7.303 1.00 96.12 71 PRO A O 1
ATOM 580 N N . ARG A 1 72 ? 5.536 2.107 5.438 1.00 97.44 72 ARG A N 1
ATOM 581 C CA . ARG A 1 72 ? 4.771 3.190 4.795 1.00 97.44 72 ARG A CA 1
ATOM 582 C C . ARG A 1 72 ? 3.466 3.503 5.519 1.00 97.44 72 ARG A C 1
ATOM 584 O O . ARG A 1 72 ? 3.161 4.675 5.720 1.00 97.44 72 ARG A O 1
ATOM 591 N N . LEU A 1 73 ? 2.727 2.486 5.965 1.00 97.81 73 LEU A N 1
ATOM 592 C CA . LEU A 1 73 ? 1.548 2.691 6.815 1.00 97.81 73 LEU A CA 1
ATOM 593 C C . LEU A 1 73 ? 1.932 3.385 8.135 1.00 97.81 73 LEU A C 1
ATOM 595 O O . LEU A 1 73 ? 1.225 4.280 8.587 1.00 97.81 73 LEU A O 1
ATOM 599 N N . CYS A 1 74 ? 3.082 3.038 8.720 1.00 96.88 74 CYS A N 1
ATOM 600 C CA . CYS A 1 74 ? 3.627 3.707 9.903 1.00 96.88 74 CYS A CA 1
ATOM 601 C C . CYS A 1 74 ? 4.182 5.118 9.632 1.00 96.88 74 CYS A C 1
ATOM 603 O O . CYS A 1 74 ? 4.361 5.886 10.573 1.00 96.88 74 CYS A O 1
ATOM 605 N N . ALA A 1 75 ? 4.430 5.509 8.387 1.00 96.44 75 ALA A N 1
ATOM 606 C CA . ALA A 1 75 ? 4.809 6.880 8.041 1.00 96.44 75 ALA A CA 1
ATOM 607 C C . ALA A 1 75 ? 3.601 7.763 7.678 1.00 96.44 75 ALA A C 1
ATOM 609 O O . ALA A 1 75 ? 3.736 8.981 7.597 1.00 96.44 75 ALA A O 1
ATOM 610 N N . ALA A 1 76 ? 2.423 7.171 7.454 1.00 96.88 76 ALA A N 1
ATOM 611 C CA . ALA A 1 76 ? 1.212 7.913 7.123 1.00 96.88 76 ALA A CA 1
ATOM 612 C C . ALA A 1 76 ? 0.762 8.817 8.283 1.00 96.88 76 ALA A C 1
ATOM 614 O O . ALA A 1 76 ? 1.047 8.534 9.445 1.00 96.88 76 ALA A O 1
ATOM 615 N N . ALA A 1 77 ? 0.040 9.895 7.968 1.00 96.00 77 ALA A N 1
ATOM 616 C CA . ALA A 1 77 ? -0.492 10.817 8.968 1.00 96.00 77 ALA A CA 1
ATOM 617 C C . ALA A 1 77 ? -1.513 10.134 9.896 1.00 96.00 77 ALA A C 1
ATOM 619 O O . ALA A 1 77 ? -2.242 9.229 9.481 1.00 96.00 77 ALA A O 1
ATOM 620 N N . ASP A 1 78 ? -1.598 10.596 11.142 1.00 95.38 78 ASP A N 1
ATOM 621 C CA . ASP A 1 78 ? -2.626 10.127 12.071 1.00 95.38 78 ASP A CA 1
ATOM 622 C C . ASP A 1 78 ? -4.031 10.429 11.529 1.00 95.38 78 ASP A C 1
ATOM 624 O O . ASP A 1 78 ? -4.293 11.482 10.945 1.00 95.38 78 ASP A O 1
ATOM 628 N N . GLY A 1 79 ? -4.944 9.473 11.693 1.00 96.00 79 GLY A N 1
ATOM 629 C CA . GLY A 1 79 ? -6.296 9.547 11.142 1.00 96.00 79 GLY A CA 1
ATOM 630 C C . GLY A 1 79 ? -6.397 9.221 9.647 1.00 96.00 79 GLY A C 1
ATOM 631 O O . GLY A 1 79 ? -7.516 9.167 9.124 1.00 96.00 79 GLY A O 1
ATOM 632 N N . ALA A 1 80 ? -5.279 8.953 8.957 1.00 97.94 80 ALA A N 1
ATOM 633 C CA . ALA A 1 80 ? -5.318 8.402 7.607 1.00 97.94 80 ALA A CA 1
ATOM 634 C C . ALA A 1 80 ? -6.045 7.048 7.598 1.00 97.94 80 ALA A C 1
ATOM 636 O O . ALA A 1 80 ? -5.977 6.269 8.552 1.00 97.94 80 ALA A O 1
ATOM 637 N N . ARG A 1 81 ? -6.744 6.756 6.501 1.00 98.19 81 ARG A N 1
ATOM 638 C CA . ARG A 1 81 ? -7.462 5.496 6.299 1.00 98.19 81 ARG A CA 1
ATOM 639 C C . ARG A 1 81 ? -7.029 4.869 4.991 1.00 98.19 81 ARG A C 1
ATOM 641 O O . ARG A 1 81 ? -7.017 5.550 3.972 1.00 98.19 81 ARG A O 1
ATOM 648 N N . PHE A 1 82 ? -6.777 3.568 5.027 1.00 98.25 82 PHE A N 1
ATOM 649 C CA . PHE A 1 82 ? -6.440 2.767 3.863 1.00 98.25 82 PHE A CA 1
ATOM 650 C C . PHE A 1 82 ? -7.428 1.618 3.682 1.00 98.25 82 PHE A C 1
ATOM 652 O O . PHE A 1 82 ? -7.859 0.988 4.652 1.00 98.25 82 PHE A O 1
ATOM 659 N N . TRP A 1 83 ? -7.765 1.335 2.428 1.00 97.75 83 TRP A N 1
ATOM 660 C CA . TRP A 1 83 ? -8.490 0.139 2.024 1.00 97.75 83 TRP A CA 1
ATOM 661 C C . TRP A 1 83 ? -7.540 -0.787 1.282 1.00 97.75 83 TRP A C 1
ATOM 663 O O . TRP A 1 83 ? -6.988 -0.420 0.246 1.00 97.75 83 TRP A O 1
ATOM 673 N N . ILE A 1 84 ? -7.329 -1.969 1.853 1.00 97.75 84 ILE A N 1
ATOM 674 C CA . ILE A 1 84 ? -6.409 -2.974 1.327 1.00 97.75 84 ILE A CA 1
ATOM 675 C C . ILE A 1 84 ? -7.233 -4.034 0.612 1.00 97.75 84 ILE A C 1
ATOM 677 O O . ILE A 1 84 ? -8.102 -4.648 1.226 1.00 97.75 84 ILE A O 1
ATOM 681 N N . TRP A 1 85 ? -6.952 -4.233 -0.669 1.00 96.75 85 TRP A N 1
ATOM 682 C CA . TRP A 1 85 ? -7.584 -5.206 -1.550 1.00 96.75 85 TRP A CA 1
ATOM 683 C C . TRP A 1 85 ? -6.615 -6.360 -1.784 1.00 96.75 85 TRP A C 1
ATOM 685 O O . TRP A 1 85 ? -5.523 -6.147 -2.306 1.00 96.75 85 TRP A O 1
ATOM 695 N N . GLY A 1 86 ? -7.006 -7.574 -1.412 1.00 96.56 86 GLY A N 1
ATOM 696 C CA . GLY A 1 86 ? -6.126 -8.739 -1.487 1.00 96.56 86 GLY A CA 1
ATOM 697 C C . GLY A 1 86 ? -6.883 -10.052 -1.615 1.00 96.56 86 GLY A C 1
ATOM 698 O O . GLY A 1 86 ? -8.068 -10.080 -1.957 1.00 96.56 86 GLY A O 1
ATOM 699 N N . ARG A 1 87 ? -6.171 -11.150 -1.387 1.00 96.25 87 ARG A N 1
ATOM 700 C CA . ARG A 1 87 ? -6.693 -12.514 -1.276 1.00 96.25 87 ARG A CA 1
ATOM 701 C C . ARG A 1 87 ? -7.021 -12.836 0.169 1.00 96.25 87 ARG A C 1
ATOM 703 O O . ARG A 1 87 ? -6.355 -12.353 1.072 1.00 96.25 87 ARG A O 1
ATOM 710 N N . ASP A 1 88 ? -8.025 -13.663 0.393 1.00 92.94 88 ASP A N 1
ATOM 711 C CA . ASP A 1 88 ? -8.470 -14.074 1.727 1.00 92.94 88 ASP A CA 1
ATOM 712 C C . ASP A 1 88 ? -7.366 -14.727 2.592 1.00 92.94 88 ASP A C 1
ATOM 714 O O . ASP A 1 88 ? -7.427 -14.640 3.819 1.00 92.94 88 ASP A O 1
ATOM 718 N N . ASP A 1 89 ? -6.316 -15.284 1.977 1.00 94.12 89 ASP A N 1
ATOM 719 C CA . ASP A 1 89 ? -5.145 -15.869 2.645 1.00 94.12 89 ASP A CA 1
ATOM 720 C C . ASP A 1 89 ? -3.972 -14.892 2.910 1.00 94.12 89 ASP A C 1
ATOM 722 O O . ASP A 1 89 ? -3.005 -15.249 3.601 1.00 94.12 89 ASP A O 1
ATOM 726 N N . ASP A 1 90 ? -4.055 -13.637 2.447 1.00 96.19 90 ASP A N 1
ATOM 727 C CA . ASP A 1 90 ? -2.973 -12.638 2.547 1.00 96.19 90 ASP A CA 1
ATOM 728 C C . ASP A 1 90 ? -2.645 -12.231 3.994 1.00 96.19 90 ASP A C 1
ATOM 730 O O . ASP A 1 90 ? -1.545 -11.744 4.278 1.00 96.19 90 ASP A O 1
ATOM 734 N N . ALA A 1 91 ? -3.550 -12.483 4.945 1.00 92.00 91 ALA A N 1
ATOM 735 C CA . ALA A 1 91 ? -3.315 -12.228 6.367 1.00 92.00 91 ALA A CA 1
ATOM 736 C C . ALA A 1 91 ? -2.112 -13.006 6.935 1.00 92.00 91 ALA A C 1
ATOM 738 O O . ALA A 1 91 ? -1.537 -12.593 7.941 1.00 92.00 91 ALA A O 1
ATOM 739 N N . SER A 1 92 ? -1.704 -14.098 6.279 1.00 91.88 92 SER A N 1
ATOM 740 C CA . SER A 1 92 ? -0.497 -14.860 6.624 1.00 91.88 92 SER A CA 1
ATOM 741 C C . SER A 1 92 ? 0.812 -14.177 6.196 1.00 91.88 92 SER A C 1
ATOM 743 O O . SER A 1 92 ? 1.870 -14.485 6.741 1.00 91.88 92 SER A O 1
ATOM 745 N N . ARG A 1 93 ? 0.752 -13.249 5.231 1.00 92.88 93 ARG A N 1
ATOM 746 C CA . ARG A 1 93 ? 1.917 -12.605 4.596 1.00 92.88 93 ARG A CA 1
ATOM 747 C C . ARG A 1 93 ? 2.076 -11.144 4.983 1.00 92.88 93 ARG A C 1
ATOM 749 O O . ARG A 1 93 ? 3.196 -10.642 5.010 1.00 92.88 93 ARG A O 1
ATOM 756 N N . TYR A 1 94 ? 0.968 -10.469 5.283 1.00 95.88 94 TYR A N 1
ATOM 757 C CA . TYR A 1 94 ? 0.943 -9.038 5.553 1.00 95.88 94 TYR A CA 1
ATOM 758 C C . TYR A 1 94 ? 0.529 -8.747 6.999 1.00 95.88 94 TYR A C 1
ATOM 760 O O . TYR A 1 94 ? -0.664 -8.727 7.316 1.00 95.88 94 TYR A O 1
ATOM 768 N N . PRO A 1 95 ? 1.495 -8.427 7.882 1.00 94.94 95 PRO A N 1
ATOM 769 C CA . PRO A 1 95 ? 1.226 -8.146 9.291 1.00 94.94 95 PRO A CA 1
ATOM 770 C C . PRO A 1 95 ? 0.187 -7.042 9.530 1.00 94.94 95 PRO A C 1
ATOM 772 O O . PRO A 1 95 ? -0.549 -7.091 10.510 1.00 94.94 95 PRO A O 1
ATOM 775 N N . ALA A 1 96 ? 0.081 -6.064 8.622 1.00 95.31 96 ALA A N 1
ATOM 776 C CA . ALA A 1 96 ? -0.877 -4.962 8.734 1.00 95.31 96 ALA A CA 1
ATOM 777 C C . ALA A 1 96 ? -2.353 -5.412 8.759 1.00 95.31 96 ALA A C 1
ATOM 779 O O . ALA A 1 96 ? -3.183 -4.706 9.336 1.00 95.31 96 ALA A O 1
ATOM 780 N N . ILE A 1 97 ? -2.673 -6.563 8.155 1.00 96.44 97 ILE A N 1
ATOM 781 C CA . ILE A 1 97 ? -4.030 -7.136 8.096 1.00 96.44 97 ILE A CA 1
ATOM 782 C C . ILE A 1 97 ? -4.178 -8.417 8.935 1.00 96.44 97 ILE A C 1
ATOM 784 O O . ILE A 1 97 ? -5.285 -8.935 9.075 1.00 96.44 97 ILE A O 1
ATOM 788 N N . ALA A 1 98 ? -3.097 -8.921 9.535 1.00 95.25 98 ALA A N 1
ATOM 789 C CA . ALA A 1 98 ? -3.138 -10.103 10.388 1.00 95.25 98 ALA A CA 1
ATOM 790 C C . ALA A 1 98 ? -4.038 -9.868 11.616 1.00 95.25 98 ALA A C 1
ATOM 792 O O . ALA A 1 98 ? -3.877 -8.892 12.352 1.00 95.25 98 ALA A O 1
ATOM 793 N N . GLY A 1 99 ? -5.018 -10.754 11.826 1.00 93.75 99 GLY A N 1
ATOM 794 C CA . GLY A 1 99 ? -6.009 -10.624 12.902 1.00 93.75 99 GLY A CA 1
ATOM 795 C C . GLY A 1 99 ? -7.014 -9.476 12.717 1.00 93.75 99 GLY A C 1
ATOM 796 O O . GLY A 1 99 ? -7.826 -9.232 13.609 1.00 93.75 99 GLY A O 1
ATOM 797 N N . VAL A 1 100 ? -6.990 -8.775 11.577 1.00 96.19 100 VAL A N 1
ATOM 798 C CA . VAL A 1 100 ? -7.971 -7.738 11.240 1.00 96.19 100 VAL A CA 1
ATOM 799 C C . VAL A 1 100 ? -9.127 -8.389 10.475 1.00 96.19 100 VAL A C 1
ATOM 801 O O . VAL A 1 100 ? -8.899 -8.980 9.418 1.00 96.19 100 VAL A O 1
ATOM 804 N N . PRO A 1 101 ? -10.380 -8.280 10.949 1.00 95.12 101 PRO A N 1
ATOM 805 C CA . PRO A 1 101 ? -11.516 -8.813 10.211 1.00 95.12 101 PRO A CA 1
ATOM 806 C C . PRO A 1 101 ? -11.700 -8.048 8.896 1.00 95.12 101 PRO A C 1
ATOM 808 O O . PRO A 1 101 ? -11.683 -6.811 8.866 1.00 95.12 101 PRO A O 1
ATOM 811 N N . ALA A 1 102 ? -11.909 -8.787 7.808 1.00 96.81 102 ALA A N 1
ATOM 812 C CA . ALA A 1 102 ? -12.249 -8.194 6.525 1.00 96.81 102 ALA A CA 1
ATOM 813 C C . ALA A 1 102 ? -13.584 -7.436 6.628 1.00 96.81 102 ALA A C 1
ATOM 815 O O . ALA A 1 102 ? -14.530 -7.877 7.282 1.00 96.81 102 ALA A O 1
ATOM 816 N N . ARG A 1 103 ? -13.664 -6.272 5.979 1.00 96.50 103 ARG A N 1
ATOM 817 C CA . ARG A 1 103 ? -14.912 -5.506 5.842 1.00 96.50 103 ARG A CA 1
ATOM 818 C C . ARG A 1 103 ? -15.788 -6.060 4.732 1.00 96.50 103 ARG A C 1
ATOM 820 O O . ARG A 1 103 ? -17.007 -5.991 4.836 1.00 96.50 103 ARG A O 1
ATOM 827 N N . ILE A 1 104 ? -15.151 -6.584 3.693 1.00 94.56 104 ILE A N 1
ATOM 828 C CA . ILE A 1 104 ? -15.786 -7.329 2.614 1.00 94.56 104 ILE A CA 1
ATOM 829 C C . ILE A 1 104 ? -15.017 -8.640 2.524 1.00 94.56 104 ILE A C 1
ATOM 831 O O . ILE A 1 104 ? -13.807 -8.615 2.311 1.00 94.56 104 ILE A O 1
ATOM 835 N N . ALA A 1 105 ? -15.702 -9.758 2.730 1.00 94.38 105 ALA A N 1
ATOM 836 C CA . ALA A 1 105 ? -15.134 -11.093 2.611 1.00 94.38 105 ALA A CA 1
ATOM 837 C C . ALA A 1 105 ? -15.783 -11.811 1.424 1.00 94.38 105 ALA A C 1
ATOM 839 O O . ALA A 1 105 ? -16.986 -11.676 1.202 1.00 94.38 105 ALA A O 1
ATOM 840 N N . GLY A 1 106 ? -14.985 -12.564 0.681 1.00 90.88 106 GLY A N 1
ATOM 841 C CA . GLY A 1 106 ? -15.411 -13.471 -0.377 1.00 90.88 106 GLY A CA 1
ATOM 842 C C . GLY A 1 106 ? -14.439 -14.645 -0.474 1.00 90.88 106 GLY A C 1
ATOM 843 O O . GLY A 1 106 ? -13.390 -14.631 0.165 1.00 90.88 106 GLY A O 1
ATOM 844 N N . ASP A 1 107 ? -14.772 -15.642 -1.292 1.00 87.75 107 ASP A N 1
ATOM 845 C CA . ASP A 1 107 ? -14.106 -16.959 -1.281 1.00 87.75 107 ASP A CA 1
ATOM 846 C C . ASP A 1 107 ? -12.632 -16.960 -1.727 1.00 87.75 107 ASP A C 1
ATOM 848 O O . ASP A 1 107 ? -11.935 -17.948 -1.544 1.00 87.75 107 ASP A O 1
ATOM 852 N N . GLN A 1 108 ? -12.170 -15.893 -2.382 1.00 92.44 108 GLN A N 1
ATOM 853 C CA . GLN A 1 108 ? -10.781 -15.748 -2.859 1.00 92.44 108 GLN A CA 1
ATOM 854 C C . GLN A 1 108 ? -10.227 -14.338 -2.661 1.00 92.44 108 GLN A C 1
ATOM 856 O O . GLN A 1 108 ? -9.083 -14.042 -3.013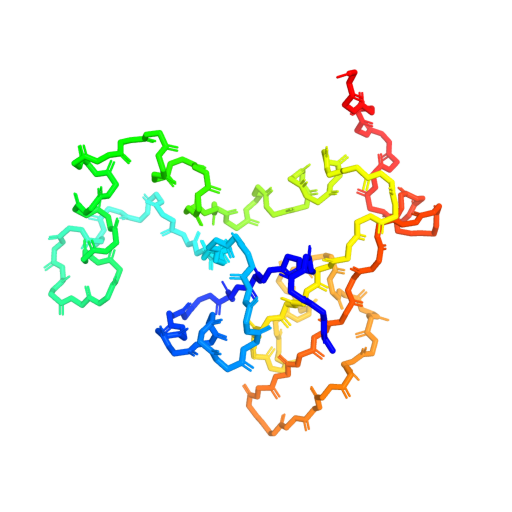 1.00 92.44 108 GLN A O 1
ATOM 861 N N . ARG A 1 109 ? -11.079 -13.409 -2.227 1.00 94.06 109 ARG A N 1
ATOM 862 C CA . ARG A 1 109 ? -10.791 -11.980 -2.187 1.00 94.06 109 ARG A CA 1
ATOM 863 C C . ARG A 1 109 ? -11.397 -11.390 -0.942 1.00 94.06 109 ARG A C 1
ATOM 865 O O . ARG A 1 109 ? -12.525 -11.704 -0.574 1.00 94.06 109 ARG A O 1
ATOM 872 N N . ALA A 1 110 ? -10.661 -10.473 -0.347 1.00 96.31 110 ALA A N 1
ATOM 873 C CA . ALA A 1 110 ? -11.131 -9.734 0.799 1.00 96.31 110 ALA A CA 1
ATOM 874 C C . ALA A 1 110 ? -10.632 -8.293 0.746 1.00 96.31 110 ALA A C 1
ATOM 876 O O . ALA A 1 110 ? -9.659 -7.953 0.063 1.00 96.31 110 ALA A O 1
ATOM 877 N N . VAL A 1 111 ? -11.364 -7.439 1.455 1.00 96.75 111 VAL A N 1
ATOM 878 C CA . VAL A 1 111 ? -11.053 -6.024 1.596 1.00 96.75 111 VAL A CA 1
ATOM 879 C C . VAL A 1 111 ? -11.001 -5.678 3.071 1.00 96.75 111 VAL A C 1
ATOM 881 O O . VAL A 1 111 ? -11.986 -5.839 3.801 1.00 96.75 111 VAL A O 1
ATOM 884 N N . TRP A 1 112 ? -9.864 -5.152 3.507 1.00 97.94 112 TRP A N 1
ATOM 885 C CA . TRP A 1 112 ? -9.653 -4.682 4.871 1.00 97.94 112 TRP A CA 1
ATOM 886 C C . TRP A 1 112 ? -9.661 -3.168 4.916 1.00 97.94 112 TRP A C 1
ATOM 888 O O . TRP A 1 112 ? -9.265 -2.489 3.970 1.00 97.94 112 TRP A O 1
ATOM 898 N N . ARG A 1 113 ? -10.085 -2.638 6.060 1.00 97.94 113 ARG A N 1
ATOM 899 C CA . ARG A 1 113 ? -9.962 -1.220 6.376 1.00 97.94 113 ARG A CA 1
ATOM 900 C C . ARG A 1 113 ? -8.938 -1.064 7.482 1.00 97.94 113 ARG A C 1
ATOM 902 O O . ARG A 1 113 ? -9.144 -1.603 8.568 1.00 97.94 113 ARG A O 1
ATOM 909 N N . ILE A 1 114 ? -7.894 -0.295 7.210 1.00 98.25 114 ILE A N 1
ATOM 910 C CA . ILE A 1 114 ? -6.871 0.079 8.178 1.00 98.25 114 ILE A CA 1
ATOM 911 C C . ILE A 1 114 ? -7.029 1.563 8.485 1.00 98.25 114 ILE A C 1
ATOM 913 O O . ILE A 1 114 ? -6.948 2.400 7.590 1.00 98.25 114 ILE A O 1
ATOM 917 N N . ASP A 1 115 ? -7.282 1.881 9.749 1.00 98.06 115 ASP A N 1
ATOM 918 C CA . ASP A 1 115 ? -7.258 3.248 10.258 1.00 98.06 115 ASP A CA 1
ATOM 919 C C . ASP A 1 115 ? -5.901 3.458 10.962 1.00 98.06 115 ASP A C 1
ATOM 921 O O . ASP A 1 115 ? -5.494 2.633 11.782 1.00 98.06 115 ASP A O 1
ATOM 925 N N . ILE A 1 116 ? -5.176 4.527 10.622 1.00 97.75 116 ILE A N 1
ATOM 926 C CA . ILE A 1 116 ? -3.908 4.900 11.265 1.00 97.75 116 ILE A CA 1
ATOM 927 C C . ILE A 1 116 ? -4.234 5.625 12.573 1.00 97.75 116 ILE A C 1
ATOM 929 O O . ILE A 1 116 ? -4.239 6.853 12.656 1.00 97.75 116 ILE A O 1
ATOM 933 N N . ASP A 1 117 ? -4.588 4.837 13.583 1.00 96.88 117 ASP A N 1
ATOM 934 C CA . ASP A 1 117 ? -4.946 5.280 14.928 1.00 96.88 117 ASP A CA 1
ATOM 9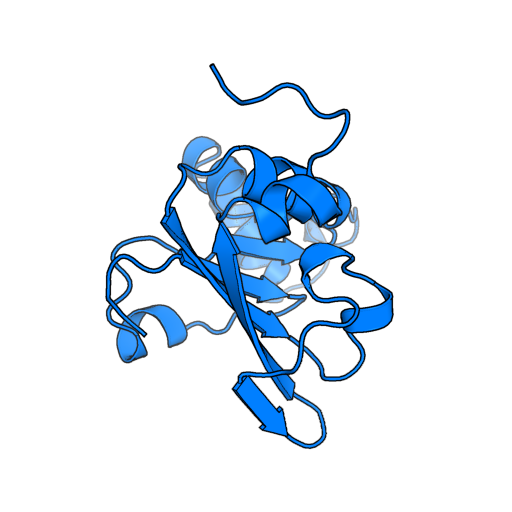35 C C . ASP A 1 117 ? -3.957 4.756 15.985 1.00 96.88 117 ASP A C 1
ATOM 937 O O . ASP A 1 117 ? -3.028 4.001 15.687 1.00 96.88 117 ASP A O 1
ATOM 941 N N . ALA A 1 118 ? -4.156 5.134 17.250 1.00 95.44 118 ALA A N 1
ATOM 942 C CA . ALA A 1 118 ? -3.294 4.702 18.350 1.00 95.44 118 ALA A CA 1
ATOM 943 C C . ALA A 1 118 ? -3.185 3.167 18.469 1.00 95.44 118 ALA A C 1
ATOM 945 O O . ALA A 1 118 ? -2.114 2.654 18.795 1.00 95.44 118 ALA A O 1
ATOM 946 N N . ALA A 1 119 ? -4.253 2.423 18.162 1.00 94.12 119 ALA A N 1
ATOM 947 C CA . ALA A 1 119 ? -4.256 0.966 18.250 1.00 94.12 119 ALA A CA 1
ATOM 948 C C . ALA A 1 119 ? -3.445 0.331 17.112 1.00 94.12 119 ALA A C 1
ATOM 950 O O . ALA A 1 119 ? -2.699 -0.626 17.339 1.00 94.12 119 ALA A O 1
ATOM 951 N N . PHE A 1 120 ? -3.552 0.860 15.889 1.00 96.06 120 PHE A N 1
ATOM 952 C CA . PHE A 1 120 ? -2.683 0.475 14.780 1.00 96.06 120 PHE A CA 1
ATOM 953 C C . PHE A 1 120 ? -1.220 0.787 15.100 1.00 96.06 120 PHE A C 1
ATOM 955 O O . PHE A 1 120 ? -0.373 -0.094 14.970 1.00 96.06 120 PHE A O 1
ATOM 962 N N . ARG A 1 121 ? -0.924 1.999 15.585 1.00 95.50 121 ARG A N 1
ATOM 963 C CA . ARG A 1 121 ? 0.433 2.422 15.967 1.00 95.50 121 ARG A CA 1
ATOM 964 C C . ARG A 1 121 ? 1.045 1.495 17.010 1.00 95.50 121 ARG A C 1
ATOM 966 O O . ARG A 1 121 ? 2.171 1.042 16.832 1.00 95.50 121 ARG A O 1
ATOM 973 N N . GLN A 1 122 ? 0.298 1.180 18.065 1.00 93.50 122 GLN A N 1
ATOM 974 C CA . GLN A 1 122 ? 0.757 0.292 19.130 1.00 93.50 122 GLN A CA 1
ATOM 975 C C . GLN A 1 122 ? 1.045 -1.122 18.613 1.00 93.50 122 GLN A C 1
ATOM 977 O O . GLN A 1 122 ? 2.039 -1.724 19.006 1.00 93.50 122 GLN A O 1
ATOM 982 N N . ARG A 1 123 ? 0.191 -1.644 17.725 1.00 93.25 123 ARG A N 1
ATOM 983 C CA . ARG A 1 123 ? 0.329 -2.997 17.173 1.00 93.25 123 ARG A CA 1
ATOM 984 C C . ARG A 1 123 ? 1.443 -3.108 16.130 1.00 93.25 123 ARG A C 1
ATOM 986 O O . ARG A 1 123 ? 2.117 -4.129 16.092 1.00 93.25 123 ARG A O 1
ATOM 993 N N . MET A 1 124 ? 1.605 -2.094 15.280 1.00 94.38 124 MET A N 1
ATOM 994 C CA . MET A 1 124 ? 2.417 -2.192 14.060 1.00 94.38 124 MET A CA 1
ATOM 995 C C . MET A 1 124 ? 3.688 -1.346 14.069 1.00 94.38 124 MET A C 1
ATOM 997 O O . MET A 1 124 ? 4.632 -1.678 13.360 1.00 94.38 124 MET A O 1
ATOM 1001 N N . CYS A 1 125 ? 3.707 -0.247 14.823 1.00 94.06 125 CYS A N 1
ATOM 1002 C CA . CYS A 1 125 ? 4.750 0.775 14.728 1.00 94.06 125 CYS A CA 1
ATOM 1003 C C . CYS A 1 125 ? 5.589 0.914 16.004 1.00 94.06 125 CYS A C 1
ATOM 1005 O O . CYS A 1 125 ? 6.502 1.736 16.038 1.00 94.06 125 CYS A O 1
ATOM 1007 N N . ALA A 1 126 ? 5.307 0.139 17.057 1.00 82.12 126 ALA A N 1
ATOM 1008 C CA . ALA A 1 126 ? 6.119 0.147 18.268 1.00 82.12 126 ALA A CA 1
ATOM 1009 C C . ALA A 1 126 ? 7.580 -0.215 17.928 1.00 82.12 126 ALA A C 1
ATOM 1011 O O . ALA A 1 126 ? 7.858 -1.302 17.430 1.00 82.12 126 ALA A O 1
ATOM 1012 N N . GLY A 1 127 ? 8.507 0.719 18.171 1.00 68.38 127 GLY A N 1
ATOM 1013 C CA . GLY A 1 127 ? 9.931 0.573 17.839 1.00 68.38 127 GLY A CA 1
ATOM 1014 C C . GLY A 1 127 ? 10.360 1.153 16.482 1.00 68.38 127 GLY A C 1
ATOM 1015 O O . GLY A 1 127 ? 11.559 1.217 16.220 1.00 68.38 127 GLY A O 1
ATOM 1016 N N . LEU A 1 128 ? 9.430 1.633 15.648 1.00 60.72 128 LEU A N 1
ATOM 1017 C CA . LEU A 1 128 ? 9.739 2.417 14.447 1.00 60.72 128 LEU A CA 1
ATOM 1018 C C . LEU A 1 128 ? 9.688 3.917 14.797 1.00 60.72 128 LEU A C 1
ATOM 1020 O O . LEU A 1 128 ? 8.749 4.341 15.475 1.00 60.72 128 LEU A O 1
ATOM 1024 N N . PRO A 1 129 ? 10.674 4.742 14.390 1.00 51.53 129 PRO A N 1
ATOM 1025 C CA . PRO A 1 129 ? 10.617 6.175 14.652 1.00 51.53 129 PRO A CA 1
ATOM 1026 C C . PRO A 1 129 ? 9.365 6.767 13.994 1.00 51.53 129 PRO A C 1
ATOM 1028 O O . PRO A 1 129 ? 9.094 6.503 12.822 1.00 51.53 129 PRO A O 1
ATOM 1031 N N . ALA A 1 130 ? 8.601 7.564 14.747 1.00 51.56 130 ALA A N 1
ATOM 1032 C CA . ALA A 1 130 ? 7.516 8.349 14.170 1.00 51.56 130 ALA A CA 1
ATOM 1033 C C . ALA A 1 130 ? 8.095 9.254 13.070 1.00 51.56 130 ALA A C 1
ATOM 1035 O O . ALA A 1 130 ? 9.148 9.870 13.268 1.00 51.56 130 ALA A O 1
ATOM 1036 N N . ALA A 1 131 ? 7.431 9.305 11.912 1.00 49.88 131 ALA A N 1
ATOM 1037 C CA . ALA A 1 131 ? 7.789 10.249 10.862 1.00 49.88 131 ALA A CA 1
ATOM 1038 C C . ALA A 1 131 ? 7.732 11.672 11.449 1.00 49.88 131 ALA A C 1
ATOM 1040 O O . ALA A 1 131 ? 6.725 12.050 12.048 1.00 49.88 131 ALA A O 1
ATOM 1041 N N . ARG A 1 132 ? 8.857 12.392 11.359 1.00 36.50 132 ARG A N 1
ATOM 1042 C CA . ARG A 1 132 ? 8.972 13.803 11.755 1.00 36.50 132 ARG A CA 1
ATOM 1043 C C . ARG A 1 132 ? 8.274 14.706 10.752 1.00 36.50 132 ARG A C 1
ATOM 1045 O O . ARG A 1 132 ? 8.343 14.377 9.548 1.00 36.50 132 ARG A O 1
#

Foldseek 3Di:
DAQDAAEEEEPDDPPCVCVVRVHPDDHAYEDQLVPPCQCVDPDPSVVLNVVCVVPVVVSVVRHHYLVCPLVVLQADDAQHKYKYKAFPPCLVRHVLCPVFDFPADDDTITIGMHHRHPVSCVRRVVVPDRHD

Secondary structure (DSSP, 8-state):
--TTSEEEEESS--TTHHHHHT-SSPPEEEE-TT-TTTTTS-SHHHHHHHHHHH-HHHHHHHEEEGGGHHHHHHHSPTT-EEEEEE-TTGGGT-TTTTTPPPSEE-SS-EEEEEE-SHHHHHHHTTTSPPP-

Sequence (132 aa):
MRPQDGQIALHALPFDLGFYTQAEQPAWIVDNWQDPEIPTRDNWRKELYDAAQFDPVVGKRVLVDNGDLTPRLCAAADGARFWIWGRDDDASRYPAIAGVPARIAGDQRAVWRIDIDAAFRQRMCAGLPAAR

pLDDT: mean 93.51, std 9.45, range [36.5, 98.5]

Organism: Rhizopus oryzae (NCBI:txid64495)